Protein AF-A0A537P4K5-F1 (afdb_monomer_lite)

pLDDT: mean 84.88, std 8.01, range [52.66, 94.62]

Foldseek 3Di:
DVLVVVLVVVLVVLQDQPVCCPPPNCDPPNPSPRLNSVLVVCVVVVVPVVSVVSVV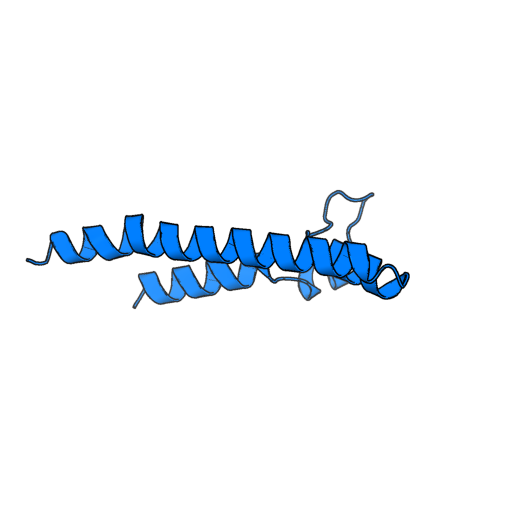VSVVVSVCVNVVSCVPPVVVVVVVVD

Sequence (82 aa):
IAATVVLIRLIEAFKIIDLPNVLTGGGPGLATESMTLHSFIAWRTQDLGSSAAVGYMLLFISTICCVSFFNFVVRPARRFEA

Structure (mmCIF, N/CA/C/O backbone):
data_AF-A0A537P4K5-F1
#
_entry.id   AF-A0A537P4K5-F1
#
loop_
_atom_site.group_PDB
_atom_site.id
_atom_site.type_symbol
_atom_site.label_atom_id
_atom_site.label_alt_id
_atom_site.label_comp_id
_atom_site.label_asym_id
_atom_site.label_entity_id
_atom_site.label_seq_id
_atom_site.pdbx_PDB_ins_code
_atom_site.Cartn_x
_atom_site.Cartn_y
_atom_site.Cartn_z
_atom_site.occupancy
_atom_site.B_iso_or_equiv
_atom_site.auth_seq_id
_atom_site.auth_comp_id
_atom_site.auth_asym_id
_atom_site.auth_atom_id
_atom_site.pdbx_PDB_model_num
ATOM 1 N N . ILE A 1 1 ? -12.016 -8.081 19.346 1.00 71.94 1 ILE A N 1
ATOM 2 C CA . ILE A 1 1 ? -11.513 -9.112 18.398 1.00 71.94 1 ILE A CA 1
ATOM 3 C C . ILE A 1 1 ? -11.742 -8.687 16.943 1.00 71.94 1 ILE A C 1
ATOM 5 O O . ILE A 1 1 ? -10.763 -8.563 16.220 1.00 71.94 1 ILE A O 1
ATOM 9 N N . ALA A 1 2 ? -12.976 -8.367 16.523 1.00 83.62 2 ALA A N 1
ATOM 10 C CA . ALA A 1 2 ? -13.272 -7.943 15.143 1.00 83.62 2 ALA A CA 1
ATOM 11 C C . ALA A 1 2 ? -12.424 -6.746 14.649 1.00 83.62 2 ALA A C 1
ATOM 13 O O . ALA A 1 2 ? -11.830 -6.822 13.580 1.00 83.62 2 ALA A O 1
ATOM 14 N N . ALA A 1 3 ? -12.280 -5.686 15.455 1.00 83.19 3 ALA A N 1
ATOM 15 C CA . ALA A 1 3 ? -11.481 -4.509 15.088 1.00 83.19 3 ALA A CA 1
ATOM 16 C C . ALA A 1 3 ? -9.998 -4.832 14.808 1.00 83.19 3 ALA A C 1
ATOM 18 O O . ALA A 1 3 ? -9.398 -4.269 13.898 1.00 83.19 3 ALA A O 1
ATOM 19 N N . THR A 1 4 ? -9.415 -5.773 15.555 1.00 85.25 4 THR A N 1
ATOM 20 C CA . THR A 1 4 ? -8.025 -6.214 15.369 1.00 85.25 4 THR A CA 1
ATOM 21 C C . THR A 1 4 ? -7.854 -6.980 14.058 1.00 85.25 4 THR A C 1
ATOM 23 O O . THR A 1 4 ? -6.886 -6.753 13.342 1.00 85.25 4 THR A O 1
ATOM 26 N N . VAL A 1 5 ? -8.809 -7.848 13.708 1.00 90.62 5 VAL A N 1
ATOM 27 C CA . VAL A 1 5 ? -8.788 -8.599 12.440 1.00 90.62 5 VAL A CA 1
ATOM 28 C C . VAL A 1 5 ? -8.907 -7.654 11.243 1.00 90.62 5 VAL A C 1
ATOM 30 O O . VAL A 1 5 ? -8.163 -7.798 10.275 1.00 90.62 5 VAL A O 1
ATOM 33 N N . VAL A 1 6 ? -9.796 -6.659 11.328 1.00 87.62 6 VAL A N 1
ATOM 34 C CA . VAL A 1 6 ? -9.953 -5.631 10.286 1.00 87.62 6 VAL A CA 1
ATOM 35 C C . VAL A 1 6 ? -8.658 -4.844 10.098 1.00 87.62 6 VAL A C 1
ATOM 37 O O . VAL A 1 6 ? -8.211 -4.670 8.967 1.00 87.62 6 VAL A O 1
ATOM 40 N N . LEU A 1 7 ? -8.017 -4.430 11.194 1.00 86.12 7 LEU A N 1
ATOM 41 C CA . LEU A 1 7 ? -6.742 -3.721 11.134 1.00 86.12 7 LEU A CA 1
ATOM 42 C C . LEU A 1 7 ? -5.648 -4.559 10.453 1.00 86.12 7 LEU A C 1
ATOM 44 O O . LEU A 1 7 ? -4.926 -4.041 9.606 1.00 86.12 7 LEU A O 1
ATOM 48 N N . ILE A 1 8 ? -5.547 -5.850 10.778 1.00 88.50 8 ILE A N 1
ATOM 49 C CA . ILE A 1 8 ? -4.561 -6.749 10.158 1.00 88.50 8 ILE A CA 1
ATOM 50 C C . ILE A 1 8 ? -4.795 -6.857 8.645 1.00 88.50 8 ILE A C 1
ATOM 52 O O . ILE A 1 8 ? -3.848 -6.695 7.877 1.00 88.50 8 ILE A O 1
ATOM 56 N N . ARG A 1 9 ? -6.043 -7.067 8.202 1.00 88.25 9 ARG A N 1
ATOM 57 C CA . ARG A 1 9 ? -6.371 -7.170 6.766 1.00 88.25 9 ARG A CA 1
ATOM 58 C C . ARG A 1 9 ? -6.146 -5.865 6.010 1.00 88.25 9 ARG A C 1
ATOM 60 O O . ARG A 1 9 ? -5.722 -5.894 4.859 1.00 88.25 9 ARG A O 1
ATOM 67 N N . LEU A 1 10 ? -6.372 -4.731 6.666 1.00 85.44 10 LEU A N 1
ATOM 68 C CA . LEU A 1 10 ? -6.077 -3.420 6.102 1.00 85.44 10 LEU A CA 1
ATOM 69 C C . LEU A 1 10 ? -4.568 -3.233 5.884 1.00 85.44 10 LEU A C 1
ATOM 71 O O . LEU A 1 10 ? -4.168 -2.781 4.817 1.00 85.44 10 LEU A O 1
ATOM 75 N N . ILE A 1 11 ? -3.726 -3.627 6.845 1.00 86.38 11 ILE A N 1
ATOM 76 C CA . ILE A 1 11 ? -2.259 -3.555 6.708 1.00 86.38 11 ILE A CA 1
ATOM 77 C C . ILE A 1 11 ? -1.758 -4.495 5.610 1.00 86.38 11 ILE A C 1
ATOM 79 O O . ILE A 1 11 ? -0.909 -4.111 4.807 1.00 86.38 11 ILE A O 1
ATOM 83 N N . GLU A 1 12 ? -2.278 -5.721 5.577 1.00 87.25 12 GLU A N 1
ATOM 84 C CA . GLU A 1 12 ? -1.906 -6.726 4.583 1.00 87.25 12 GLU A CA 1
ATOM 85 C C . GLU A 1 12 ? -2.183 -6.226 3.164 1.00 87.25 12 GLU A C 1
ATOM 87 O O . GLU A 1 12 ? -1.296 -6.320 2.321 1.00 87.25 12 GLU A O 1
ATOM 92 N N . ALA A 1 13 ? -3.340 -5.590 2.931 1.00 83.25 13 ALA A N 1
ATOM 93 C CA . ALA A 1 13 ? -3.725 -5.034 1.634 1.00 83.25 13 ALA A CA 1
ATOM 94 C C . ALA A 1 13 ? -2.705 -4.032 1.061 1.00 83.25 13 ALA A C 1
ATOM 96 O O . ALA A 1 13 ? -2.444 -4.046 -0.141 1.00 83.25 13 ALA A O 1
ATOM 97 N N . PHE A 1 14 ? -2.071 -3.208 1.904 1.00 79.00 14 PHE A N 1
ATOM 98 C CA . PHE A 1 14 ? -1.031 -2.265 1.464 1.00 79.00 14 PHE A CA 1
ATOM 99 C C . PHE A 1 14 ? 0.276 -2.942 1.039 1.00 79.00 14 PHE A C 1
ATOM 101 O O . PHE A 1 14 ? 1.089 -2.320 0.357 1.00 79.00 14 PHE A O 1
ATOM 108 N N . LYS A 1 15 ? 0.501 -4.192 1.455 1.00 78.94 15 LYS A N 1
ATOM 109 C CA . LYS A 1 15 ? 1.746 -4.933 1.218 1.00 78.94 15 LYS A CA 1
ATOM 110 C C . LYS A 1 15 ? 1.593 -6.068 0.204 1.00 78.94 15 LYS A C 1
ATOM 112 O O . LYS A 1 15 ? 2.550 -6.808 -0.003 1.00 78.94 15 LYS A O 1
ATOM 117 N N . ILE A 1 16 ? 0.429 -6.205 -0.436 1.00 79.44 16 ILE A N 1
ATOM 118 C CA . ILE A 1 16 ? 0.184 -7.264 -1.421 1.00 79.44 16 ILE A CA 1
ATOM 119 C C . ILE A 1 16 ? 1.061 -7.030 -2.656 1.00 79.44 16 ILE A C 1
ATOM 121 O O . ILE A 1 16 ? 0.907 -6.037 -3.368 1.00 79.44 16 ILE A O 1
ATOM 125 N N . ILE A 1 17 ? 1.980 -7.961 -2.899 1.00 70.56 17 ILE A N 1
ATOM 126 C CA . ILE A 1 17 ? 2.855 -7.999 -4.081 1.00 70.56 17 ILE A CA 1
ATOM 127 C C . ILE A 1 17 ? 2.458 -9.170 -4.979 1.00 70.56 17 ILE A C 1
ATOM 129 O O . ILE A 1 17 ? 2.359 -9.021 -6.194 1.00 70.56 17 ILE A O 1
ATOM 133 N N . ASP A 1 18 ? 2.182 -10.325 -4.376 1.00 74.50 18 ASP A N 1
ATOM 134 C CA . ASP A 1 18 ? 2.105 -11.596 -5.096 1.00 74.50 18 ASP A CA 1
ATOM 135 C C . ASP A 1 18 ? 0.862 -11.713 -5.984 1.00 74.50 18 ASP A C 1
ATOM 137 O O . ASP A 1 18 ? 0.949 -12.185 -7.115 1.00 74.50 18 ASP A O 1
ATOM 141 N N . LEU A 1 19 ? -0.293 -11.241 -5.504 1.00 80.31 19 LEU A N 1
ATOM 142 C CA . LEU A 1 19 ? -1.564 -11.369 -6.219 1.00 80.31 19 LEU A CA 1
ATOM 143 C C . LEU A 1 19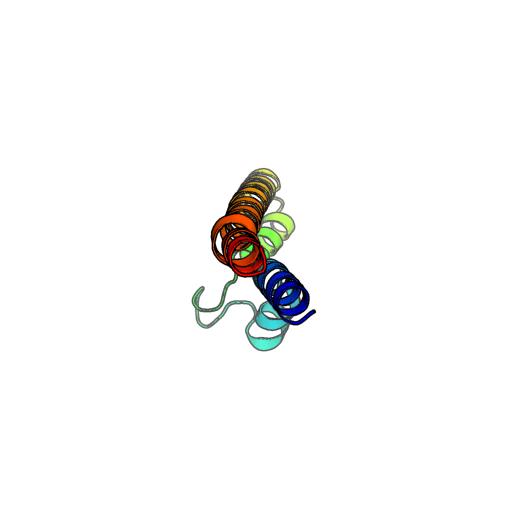 ? -1.577 -10.627 -7.575 1.00 80.31 19 LEU A C 1
ATOM 145 O O . LEU A 1 19 ? -1.854 -11.277 -8.584 1.00 80.31 19 LEU A O 1
ATOM 149 N N . PRO A 1 20 ? -1.260 -9.316 -7.660 1.00 76.75 20 PRO A N 1
ATOM 150 C CA . PRO A 1 20 ? -1.204 -8.625 -8.949 1.00 76.75 20 PRO A CA 1
ATOM 151 C C . PRO A 1 20 ? -0.031 -9.105 -9.815 1.00 76.75 20 PRO A C 1
ATOM 153 O O . PRO A 1 20 ? -0.172 -9.206 -11.032 1.00 76.75 20 PRO A O 1
ATOM 156 N N . ASN A 1 21 ? 1.104 -9.474 -9.210 1.00 81.69 21 ASN A N 1
ATOM 157 C CA . ASN A 1 21 ? 2.256 -9.978 -9.958 1.00 81.69 21 ASN A CA 1
ATOM 158 C C . ASN A 1 21 ? 1.950 -11.290 -10.701 1.00 81.69 21 ASN A C 1
ATOM 160 O O . ASN A 1 21 ? 2.320 -11.438 -11.861 1.00 81.69 21 ASN A O 1
ATOM 164 N N . VAL A 1 22 ? 1.263 -12.236 -10.049 1.00 83.62 22 VAL A N 1
ATOM 165 C CA . VAL A 1 22 ? 0.957 -13.556 -10.630 1.00 83.62 22 VAL A CA 1
ATOM 166 C C . VAL A 1 22 ? -0.207 -13.499 -11.618 1.00 83.62 22 VAL A C 1
ATOM 168 O O . VAL A 1 22 ? -0.180 -14.203 -12.625 1.00 83.62 22 VAL A O 1
ATOM 171 N N . LEU A 1 23 ? -1.235 -12.691 -11.340 1.00 83.38 23 LEU A N 1
ATOM 172 C CA . LEU A 1 23 ? -2.458 -12.682 -12.148 1.00 83.38 23 LEU A CA 1
ATOM 173 C C . LEU A 1 23 ? -2.343 -11.836 -13.418 1.00 83.38 23 LEU A C 1
ATOM 175 O O . LEU A 1 23 ? -2.899 -12.213 -14.448 1.00 83.38 23 LEU A O 1
ATOM 179 N N . THR A 1 24 ? -1.666 -10.688 -13.351 1.00 85.94 24 THR A N 1
ATOM 180 C CA . THR A 1 24 ? -1.629 -9.721 -14.463 1.00 85.94 24 THR A CA 1
ATOM 181 C C . THR A 1 24 ? -0.239 -9.170 -14.750 1.00 85.94 24 THR A C 1
ATOM 183 O O . THR A 1 24 ? -0.054 -8.511 -15.774 1.00 85.94 24 THR A O 1
ATOM 186 N N . GLY A 1 25 ? 0.725 -9.368 -13.845 1.00 80.31 25 GLY A N 1
ATOM 187 C CA . GLY A 1 25 ? 2.036 -8.723 -13.918 1.00 80.31 25 GLY A CA 1
ATOM 188 C C . GLY A 1 25 ? 1.967 -7.189 -13.901 1.00 80.31 25 GLY A C 1
ATOM 189 O O . GLY A 1 25 ? 2.933 -6.550 -14.303 1.00 80.31 25 GLY A O 1
ATOM 190 N N . GLY A 1 26 ? 0.833 -6.599 -13.489 1.00 80.00 26 GLY A N 1
ATOM 191 C CA . GLY A 1 26 ? 0.577 -5.150 -13.531 1.00 80.00 26 GLY A CA 1
ATOM 192 C C . GLY A 1 26 ? -0.226 -4.637 -14.744 1.00 80.00 26 GLY A C 1
ATOM 193 O O . GLY A 1 26 ? -0.539 -3.447 -14.799 1.00 80.00 26 GLY A O 1
ATOM 194 N N . GLY A 1 27 ? -0.620 -5.506 -15.689 1.00 85.81 27 GLY A N 1
ATOM 195 C CA . GLY A 1 27 ? -1.330 -5.131 -16.929 1.00 85.81 27 GLY A CA 1
ATOM 196 C C . GLY A 1 27 ? -2.870 -5.066 -16.855 1.00 85.81 27 GLY A C 1
ATOM 197 O O . GLY A 1 27 ? -3.449 -5.418 -15.826 1.00 85.81 27 GLY A O 1
ATOM 198 N N . PRO A 1 28 ? -3.577 -4.662 -17.938 1.00 83.81 28 PRO A N 1
ATOM 199 C CA . PRO A 1 28 ? -3.077 -4.147 -19.222 1.00 83.81 28 PRO A CA 1
ATOM 200 C C . PRO A 1 28 ? -2.510 -2.721 -19.084 1.00 83.81 28 PRO A C 1
ATOM 202 O O . PRO A 1 28 ? -3.159 -1.838 -18.526 1.00 83.81 28 PRO A O 1
ATOM 205 N N . GLY A 1 29 ? -1.288 -2.486 -19.574 1.00 83.19 29 GLY A N 1
ATOM 206 C CA . GLY A 1 29 ? -0.539 -1.257 -19.268 1.00 83.19 29 GLY A CA 1
ATOM 207 C C . GLY A 1 29 ? -0.003 -1.262 -17.829 1.00 83.19 29 GLY A C 1
ATOM 208 O O . GLY A 1 29 ? 0.564 -2.268 -17.421 1.00 83.19 29 GLY A O 1
ATOM 209 N N . LEU A 1 30 ? -0.199 -0.161 -17.084 1.00 79.75 30 LEU A N 1
ATOM 210 C CA . LEU A 1 30 ? 0.112 -0.030 -15.641 1.00 79.75 30 LEU A CA 1
ATOM 211 C C . LEU A 1 30 ? -1.156 -0.049 -14.758 1.00 79.75 30 LEU A C 1
ATOM 213 O O . LEU A 1 30 ? -1.148 0.392 -13.612 1.00 79.75 30 LEU A O 1
ATOM 217 N N . ALA A 1 31 ? -2.295 -0.488 -15.305 1.00 84.38 31 ALA A N 1
ATOM 218 C CA . ALA A 1 31 ? -3.603 -0.305 -14.672 1.00 84.38 31 ALA A CA 1
ATOM 219 C C . ALA A 1 31 ? -3.818 -1.160 -13.411 1.00 84.38 31 ALA A C 1
ATOM 221 O O . ALA A 1 31 ? -4.624 -0.792 -12.559 1.00 84.38 31 ALA A O 1
ATOM 222 N N . THR A 1 32 ? -3.126 -2.296 -13.288 1.00 85.06 32 THR A N 1
ATOM 223 C CA . THR A 1 32 ? -3.219 -3.178 -12.109 1.00 85.06 32 THR A CA 1
ATOM 224 C C . THR A 1 32 ? -1.915 -3.225 -11.315 1.00 85.06 32 THR A C 1
ATOM 226 O O . THR A 1 32 ? -1.743 -4.073 -10.438 1.00 85.06 32 THR A O 1
ATOM 229 N N . GLU A 1 33 ? -0.991 -2.309 -11.604 1.00 85.00 33 GLU A N 1
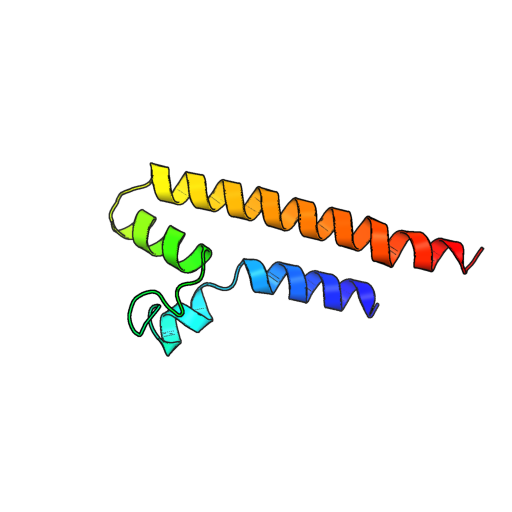ATOM 230 C CA . GLU A 1 33 ? 0.271 -2.208 -10.890 1.00 85.00 33 GLU A CA 1
ATOM 231 C C . GLU A 1 33 ? 0.037 -1.641 -9.484 1.00 85.00 33 GLU A C 1
ATOM 233 O O . GLU A 1 33 ? -0.351 -0.487 -9.303 1.00 85.00 33 GLU A O 1
ATOM 238 N N . SER A 1 34 ? 0.262 -2.466 -8.458 1.00 86.88 34 SER A N 1
ATOM 239 C CA . SER A 1 34 ? 0.286 -1.978 -7.083 1.00 86.88 34 SER A CA 1
ATOM 240 C C . SER A 1 34 ? 1.576 -1.196 -6.825 1.00 86.88 34 SER A C 1
ATOM 242 O O . SER A 1 34 ? 2.623 -1.453 -7.411 1.00 86.88 34 SER A O 1
ATOM 244 N N . MET A 1 35 ? 1.535 -0.257 -5.883 1.00 84.69 35 MET A N 1
ATOM 245 C CA . MET A 1 35 ? 2.703 0.554 -5.513 1.00 84.69 35 MET A CA 1
ATOM 246 C C . MET A 1 35 ? 3.886 -0.303 -5.016 1.00 84.69 35 MET A C 1
ATOM 248 O O . MET A 1 35 ? 5.052 0.028 -5.217 1.00 84.69 35 MET A O 1
ATOM 252 N N . THR A 1 36 ? 3.588 -1.449 -4.406 1.00 87.38 36 THR A N 1
ATOM 253 C CA . THR A 1 36 ? 4.571 -2.460 -4.010 1.00 87.38 36 THR A CA 1
ATOM 254 C C . THR A 1 36 ? 5.123 -3.247 -5.203 1.00 87.38 36 THR A C 1
ATOM 256 O O . THR A 1 36 ? 6.321 -3.529 -5.227 1.00 87.38 36 THR A O 1
ATOM 259 N N . LEU A 1 37 ? 4.294 -3.557 -6.211 1.00 88.31 37 LEU A N 1
ATOM 260 C CA . LEU A 1 37 ? 4.740 -4.165 -7.470 1.00 88.31 37 LEU A CA 1
ATOM 261 C C . LEU A 1 37 ? 5.677 -3.221 -8.235 1.00 88.31 37 LEU A C 1
ATOM 263 O O . LEU A 1 37 ? 6.726 -3.649 -8.711 1.00 88.31 37 LEU A O 1
ATOM 267 N N . HIS A 1 38 ? 5.361 -1.928 -8.247 1.00 88.50 38 HIS A N 1
ATOM 268 C CA . HIS A 1 38 ? 6.213 -0.900 -8.836 1.00 88.50 38 HIS A CA 1
ATOM 269 C C . HIS A 1 38 ? 7.600 -0.838 -8.183 1.00 88.50 38 HIS A C 1
ATOM 271 O O . HIS A 1 38 ? 8.630 -0.871 -8.859 1.00 88.50 38 HIS A O 1
ATOM 277 N N . SER A 1 39 ? 7.643 -0.839 -6.846 1.00 90.06 39 SER A N 1
ATOM 278 C CA . SER A 1 39 ? 8.901 -0.881 -6.086 1.00 90.06 39 SER A CA 1
ATOM 279 C C . SER A 1 39 ? 9.725 -2.143 -6.387 1.00 90.06 39 SER A C 1
ATOM 281 O O . SER A 1 39 ? 10.956 -2.072 -6.460 1.00 90.06 39 SER A O 1
ATOM 283 N N . PHE A 1 40 ? 9.064 -3.284 -6.610 1.00 88.25 40 PHE A N 1
ATOM 284 C CA . PHE A 1 40 ? 9.717 -4.543 -6.974 1.00 88.25 40 PHE A CA 1
ATOM 285 C C . PHE A 1 40 ? 10.332 -4.500 -8.380 1.00 88.25 40 PHE A C 1
ATOM 287 O O . PHE A 1 40 ? 11.461 -4.958 -8.572 1.00 88.25 40 PHE A O 1
ATOM 294 N N . ILE A 1 41 ? 9.631 -3.917 -9.356 1.00 88.56 41 ILE A N 1
ATOM 295 C CA . ILE A 1 41 ? 10.144 -3.749 -10.723 1.00 88.56 41 ILE A CA 1
ATOM 296 C C . ILE A 1 41 ? 11.355 -2.807 -10.726 1.00 88.56 41 ILE A C 1
ATOM 298 O O . ILE A 1 41 ? 12.390 -3.168 -11.286 1.00 88.56 41 ILE A O 1
ATOM 302 N N . ALA A 1 42 ? 11.273 -1.667 -10.034 1.00 90.38 42 ALA A N 1
ATOM 303 C CA . ALA A 1 42 ? 12.378 -0.712 -9.907 1.00 90.38 42 ALA A CA 1
ATOM 304 C C . ALA A 1 42 ? 13.636 -1.342 -9.279 1.00 90.38 42 ALA A C 1
ATOM 306 O O . ALA A 1 42 ? 14.759 -1.163 -9.758 1.00 90.38 42 ALA A O 1
ATOM 307 N N . TRP A 1 43 ? 13.448 -2.164 -8.243 1.00 91.56 43 TRP A N 1
ATOM 308 C CA . TRP A 1 43 ? 14.537 -2.932 -7.641 1.00 91.56 43 TRP A CA 1
ATOM 309 C C . TRP A 1 43 ? 15.163 -3.915 -8.643 1.00 91.56 43 TRP A C 1
ATOM 311 O O . TRP A 1 43 ? 16.390 -4.007 -8.756 1.00 91.56 43 TRP A O 1
ATOM 321 N N . ARG A 1 44 ? 14.332 -4.612 -9.430 1.00 89.06 44 ARG A N 1
ATOM 322 C CA . ARG A 1 44 ? 14.799 -5.531 -10.478 1.00 89.06 44 ARG A CA 1
ATOM 323 C C . ARG A 1 44 ? 15.567 -4.830 -11.599 1.00 89.06 44 ARG A C 1
ATOM 325 O O . ARG A 1 44 ? 16.488 -5.437 -12.141 1.00 89.06 44 ARG A O 1
ATOM 332 N N . THR A 1 45 ? 15.238 -3.583 -11.928 1.00 92.00 45 THR A N 1
ATOM 333 C CA . THR A 1 45 ? 15.967 -2.773 -12.922 1.00 92.00 45 THR A CA 1
ATOM 334 C C . THR A 1 45 ? 17.208 -2.081 -12.352 1.00 92.00 45 THR A C 1
ATOM 336 O O . THR A 1 45 ? 17.796 -1.247 -13.033 1.00 92.00 45 THR A O 1
ATOM 339 N N . GLN A 1 46 ? 17.633 -2.439 -11.132 1.00 91.38 46 GLN A N 1
ATOM 340 C CA . GLN A 1 46 ? 18.783 -1.858 -10.419 1.00 91.38 46 GLN A CA 1
ATOM 341 C C . GLN A 1 46 ? 18.620 -0.375 -10.054 1.00 91.38 46 GLN A C 1
ATOM 343 O O . GLN A 1 46 ? 19.587 0.280 -9.666 1.00 91.38 46 GLN A O 1
ATOM 348 N N . ASP A 1 47 ? 17.393 0.143 -10.082 1.00 92.69 47 ASP A N 1
ATOM 349 C CA . ASP A 1 47 ? 17.077 1.471 -9.566 1.00 92.69 47 ASP A CA 1
ATOM 350 C C . ASP A 1 47 ? 16.696 1.360 -8.079 1.00 92.69 47 ASP A C 1
ATOM 352 O O . ASP A 1 47 ? 15.535 1.400 -7.662 1.00 92.69 47 ASP A O 1
ATOM 356 N N . LEU A 1 48 ? 17.725 1.150 -7.253 1.00 92.19 48 LEU A N 1
ATOM 357 C CA . LEU A 1 48 ? 17.567 0.954 -5.810 1.00 92.19 48 LEU A CA 1
ATOM 358 C C . LEU A 1 48 ? 17.068 2.224 -5.106 1.00 92.19 48 LEU A C 1
ATOM 360 O O . LEU A 1 48 ? 16.383 2.131 -4.089 1.00 92.19 48 LEU A O 1
ATOM 364 N N . GLY A 1 49 ? 17.401 3.401 -5.646 1.00 93.69 49 GLY A N 1
ATOM 365 C CA . GLY A 1 49 ? 16.998 4.692 -5.090 1.00 93.69 49 GLY A CA 1
ATOM 366 C C . GLY A 1 49 ? 15.492 4.912 -5.196 1.00 93.69 49 GLY A C 1
ATOM 367 O O . GLY A 1 49 ? 14.842 5.198 -4.187 1.00 93.69 49 GLY A O 1
ATOM 368 N N . SER A 1 50 ? 14.922 4.720 -6.388 1.00 92.44 50 SER A N 1
ATOM 369 C CA . SER A 1 50 ? 13.472 4.834 -6.591 1.00 92.44 50 SER A CA 1
ATOM 370 C C . SER A 1 50 ? 12.703 3.752 -5.829 1.00 92.44 50 SER A C 1
ATOM 372 O O . SER A 1 50 ? 11.720 4.063 -5.153 1.00 92.44 50 SER A O 1
ATOM 374 N N . SER A 1 51 ? 13.191 2.506 -5.832 1.00 92.88 51 SER A N 1
ATOM 375 C CA . SER A 1 51 ? 12.581 1.413 -5.067 1.00 92.88 51 SER A CA 1
ATOM 376 C C . SER A 1 51 ? 12.534 1.718 -3.564 1.00 92.88 51 SER A C 1
ATOM 378 O O . SER A 1 51 ? 11.478 1.568 -2.938 1.00 92.88 51 SER A O 1
ATOM 380 N N . ALA A 1 52 ? 13.634 2.234 -2.998 1.00 92.69 52 ALA A N 1
ATOM 381 C CA . ALA A 1 52 ? 13.698 2.653 -1.600 1.00 92.69 52 ALA A CA 1
ATOM 382 C C . ALA A 1 52 ? 12.752 3.825 -1.300 1.00 92.69 52 ALA A C 1
ATOM 384 O O . ALA A 1 52 ? 12.055 3.796 -0.284 1.00 92.69 52 ALA A O 1
ATOM 385 N N . ALA A 1 53 ? 12.681 4.833 -2.177 1.00 94.62 53 ALA A N 1
ATOM 386 C CA . ALA A 1 53 ? 11.778 5.972 -2.007 1.00 94.62 53 ALA A CA 1
ATOM 387 C C . ALA A 1 53 ? 10.307 5.528 -1.928 1.00 94.62 53 ALA A C 1
ATOM 389 O O . ALA A 1 53 ? 9.585 5.929 -1.011 1.00 94.62 53 ALA A O 1
ATOM 390 N N . VAL A 1 54 ? 9.885 4.635 -2.829 1.00 92.62 54 VAL A N 1
ATOM 391 C CA . VAL A 1 54 ? 8.531 4.058 -2.820 1.00 92.62 54 VAL A CA 1
ATOM 392 C C . VAL A 1 54 ? 8.295 3.224 -1.555 1.00 92.62 54 VAL A C 1
ATOM 394 O O . VAL A 1 54 ? 7.231 3.317 -0.941 1.00 92.62 54 VAL A O 1
ATOM 397 N N . GLY A 1 55 ? 9.302 2.470 -1.100 1.00 91.75 55 GLY A N 1
ATOM 398 C CA . GLY A 1 55 ? 9.243 1.723 0.160 1.00 91.75 55 GLY A CA 1
ATOM 399 C C . GLY A 1 55 ? 8.998 2.618 1.381 1.00 91.75 55 GLY A C 1
ATOM 400 O O . GLY A 1 55 ? 8.145 2.308 2.217 1.00 91.75 55 GLY A O 1
ATOM 401 N N . TYR A 1 56 ? 9.682 3.762 1.467 1.00 93.62 56 TYR A N 1
ATOM 402 C CA . TYR A 1 56 ? 9.459 4.736 2.541 1.00 93.62 56 TYR A CA 1
ATOM 403 C C . TYR A 1 56 ? 8.089 5.418 2.449 1.00 93.62 56 TYR A C 1
ATOM 405 O O . TYR A 1 56 ? 7.445 5.616 3.483 1.00 93.62 56 TYR A O 1
ATOM 413 N N . MET A 1 57 ? 7.603 5.726 1.242 1.00 92.56 57 MET A N 1
ATOM 414 C CA . MET A 1 57 ? 6.243 6.252 1.058 1.00 92.56 57 MET A CA 1
ATOM 415 C C . MET A 1 57 ? 5.187 5.265 1.566 1.00 92.56 57 MET A C 1
ATOM 417 O O . MET A 1 57 ? 4.289 5.654 2.315 1.00 92.56 57 MET A O 1
ATOM 421 N N . LEU A 1 58 ? 5.328 3.980 1.234 1.00 91.12 58 LEU A N 1
ATOM 422 C CA . LEU A 1 58 ? 4.434 2.922 1.711 1.00 91.12 58 LEU A CA 1
ATOM 423 C C . LEU A 1 58 ? 4.453 2.784 3.238 1.00 91.12 58 LEU A C 1
ATOM 425 O O . LEU A 1 58 ? 3.393 2.645 3.853 1.00 91.12 58 LEU A O 1
ATOM 429 N N . LEU A 1 59 ? 5.634 2.867 3.862 1.00 91.00 59 LEU A N 1
ATOM 430 C CA . LEU A 1 59 ? 5.771 2.855 5.323 1.00 91.00 59 LEU A CA 1
ATOM 431 C C . LEU A 1 59 ? 5.010 4.026 5.952 1.00 91.00 59 LEU A C 1
ATOM 433 O O . LEU A 1 59 ? 4.230 3.829 6.890 1.00 91.00 59 LEU A O 1
ATOM 437 N N . PHE A 1 60 ? 5.210 5.234 5.424 1.00 93.12 60 PHE A N 1
ATOM 438 C CA . PHE A 1 60 ? 4.570 6.443 5.933 1.00 93.12 60 PHE A CA 1
ATOM 439 C C . PHE A 1 60 ? 3.041 6.365 5.827 1.00 93.12 60 PHE A C 1
ATOM 441 O O . PHE A 1 60 ? 2.344 6.561 6.825 1.00 93.12 60 PHE A O 1
ATOM 448 N N . ILE A 1 61 ? 2.519 5.987 4.656 1.00 91.19 61 ILE A N 1
ATOM 449 C CA . ILE A 1 61 ? 1.075 5.845 4.414 1.00 91.19 61 ILE A CA 1
ATOM 450 C C . ILE A 1 61 ? 0.473 4.773 5.331 1.00 91.19 61 ILE A C 1
ATOM 452 O O . ILE A 1 61 ? -0.526 5.029 6.003 1.00 91.19 61 ILE A O 1
ATOM 456 N N . SER A 1 62 ? 1.103 3.598 5.422 1.00 90.00 62 SER A N 1
ATOM 457 C CA . SER A 1 62 ? 0.626 2.505 6.277 1.00 90.00 62 SER A CA 1
ATOM 458 C C . SER A 1 62 ? 0.582 2.915 7.752 1.00 90.00 62 SER A C 1
ATOM 460 O O . SER A 1 62 ? -0.404 2.654 8.445 1.00 90.00 62 SER A O 1
ATOM 462 N N . THR A 1 63 ? 1.605 3.631 8.223 1.00 91.00 63 THR A N 1
ATOM 463 C CA . THR A 1 63 ? 1.662 4.134 9.603 1.00 91.00 63 THR A CA 1
ATOM 464 C C . THR A 1 63 ? 0.540 5.132 9.874 1.00 91.00 63 THR A C 1
ATOM 466 O O . THR A 1 63 ? -0.152 5.010 10.888 1.00 91.00 63 THR A O 1
ATOM 469 N N . ILE A 1 64 ? 0.301 6.078 8.959 1.00 92.81 64 ILE A N 1
ATOM 470 C CA . ILE A 1 64 ? -0.799 7.043 9.082 1.00 92.81 64 ILE A CA 1
ATOM 471 C C . ILE A 1 64 ? -2.148 6.327 9.114 1.00 92.81 64 ILE A C 1
ATOM 473 O O . ILE A 1 64 ? -2.969 6.633 9.981 1.00 92.81 64 ILE A O 1
ATOM 477 N N . CYS A 1 65 ? -2.379 5.357 8.227 1.00 89.31 65 CYS A N 1
ATOM 478 C CA . CYS A 1 65 ? -3.613 4.575 8.211 1.00 89.31 65 CYS A CA 1
ATOM 479 C C . CYS A 1 65 ? -3.831 3.821 9.530 1.00 89.31 65 CYS A C 1
ATOM 481 O O . CYS A 1 65 ? -4.925 3.891 10.090 1.00 89.31 65 CYS A O 1
ATOM 483 N N . CYS A 1 66 ? -2.798 3.169 10.070 1.00 88.44 66 CYS A N 1
ATOM 484 C CA . CYS A 1 66 ? -2.867 2.481 11.361 1.00 88.44 66 CYS A CA 1
ATOM 485 C C . CYS A 1 66 ? -3.203 3.438 12.509 1.00 88.44 66 CYS A C 1
ATOM 487 O O . CYS A 1 66 ? -4.132 3.183 13.276 1.00 88.44 66 CYS A O 1
ATOM 489 N N . VAL A 1 67 ? -2.478 4.555 12.621 1.00 91.25 67 VAL A N 1
ATOM 490 C CA . VAL A 1 67 ? -2.702 5.547 13.685 1.0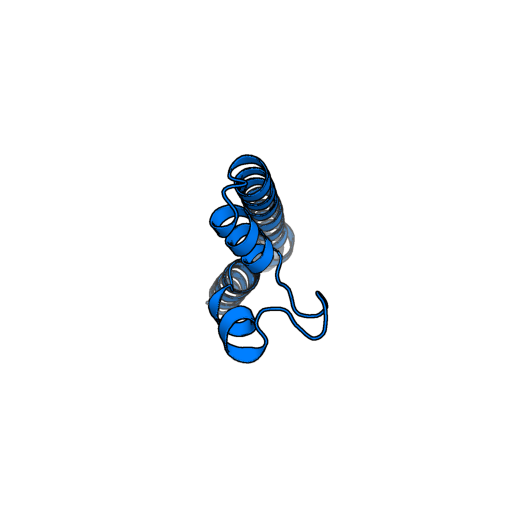0 91.25 67 VAL A CA 1
ATOM 491 C C . VAL A 1 67 ? -4.099 6.158 13.572 1.00 91.25 67 VAL A C 1
ATOM 493 O O . VAL A 1 67 ? -4.791 6.294 14.582 1.00 91.25 67 VAL A O 1
ATOM 496 N N . SER A 1 68 ? -4.542 6.461 12.351 1.00 89.69 68 SER A N 1
ATOM 497 C CA . SER A 1 68 ? -5.875 7.006 12.080 1.00 89.69 68 SER A CA 1
ATOM 498 C C . SER A 1 68 ? -6.965 6.004 12.450 1.00 89.69 68 SER A C 1
ATOM 500 O O . SER A 1 68 ? -7.899 6.360 13.161 1.00 89.69 68 SER A O 1
ATOM 502 N N . PHE A 1 69 ? -6.823 4.733 12.067 1.00 88.12 69 PHE A N 1
ATOM 503 C CA . PHE A 1 69 ? -7.763 3.678 12.445 1.00 88.12 69 PHE A CA 1
ATOM 504 C C . PHE A 1 69 ? -7.852 3.514 13.968 1.00 88.12 69 PHE A C 1
ATOM 506 O O . PHE A 1 69 ? -8.946 3.470 14.531 1.00 88.12 69 PHE A O 1
ATOM 513 N N . PHE A 1 70 ? -6.715 3.495 14.669 1.00 86.12 70 PHE A N 1
ATOM 514 C CA . PHE A 1 70 ? -6.709 3.449 16.133 1.00 86.12 70 PHE A CA 1
ATOM 515 C C . PHE A 1 70 ? -7.388 4.673 16.757 1.00 86.12 70 PHE A C 1
ATOM 517 O O . PHE A 1 70 ? -8.131 4.534 17.731 1.00 86.12 70 PHE A O 1
ATOM 524 N N . ASN A 1 71 ? -7.155 5.866 16.211 1.00 87.56 71 ASN A N 1
ATOM 525 C CA . ASN A 1 71 ? -7.744 7.094 16.731 1.00 87.56 71 ASN A CA 1
ATOM 526 C C . ASN A 1 71 ? -9.263 7.147 16.500 1.00 87.56 71 ASN A C 1
ATOM 528 O O . ASN A 1 71 ? -10.004 7.398 17.443 1.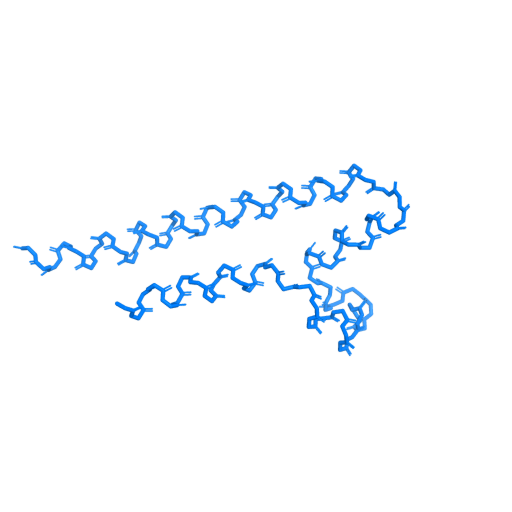00 87.56 71 ASN A O 1
ATOM 532 N N . PHE A 1 72 ? -9.727 6.845 15.287 1.00 85.50 72 PHE A N 1
ATOM 533 C CA . PHE A 1 72 ? -11.134 6.985 14.901 1.00 85.50 72 PHE A CA 1
ATOM 534 C C . PHE A 1 72 ? -12.017 5.789 15.251 1.00 85.50 72 PHE A C 1
ATOM 536 O O . PHE A 1 72 ? -13.216 5.971 15.419 1.00 85.50 72 PHE A O 1
ATOM 543 N N . VAL A 1 73 ? -11.471 4.576 15.350 1.00 83.69 73 VAL A N 1
ATOM 544 C CA . VAL A 1 73 ? -12.276 3.366 15.598 1.00 83.69 73 VAL A CA 1
ATOM 545 C C . VAL A 1 73 ? -12.084 2.871 17.027 1.00 83.69 73 VAL A C 1
ATOM 547 O O . VAL A 1 73 ? -13.056 2.613 17.731 1.00 83.69 73 VAL A O 1
ATOM 550 N N . VAL A 1 74 ? -10.837 2.774 17.495 1.00 81.31 74 VAL A N 1
ATOM 551 C CA . VAL A 1 74 ? -10.541 2.141 18.792 1.00 81.31 74 VAL A CA 1
ATOM 552 C C . VAL A 1 74 ? -10.761 3.094 19.969 1.00 81.31 74 VAL A C 1
ATOM 554 O O . VAL A 1 74 ? -11.318 2.680 20.986 1.00 81.31 74 VAL A O 1
ATOM 557 N N . ARG A 1 75 ? -10.361 4.371 19.866 1.00 80.12 75 ARG A N 1
ATOM 558 C CA . ARG A 1 75 ? -10.578 5.341 20.960 1.00 80.12 75 ARG A CA 1
ATOM 559 C C . ARG A 1 75 ? -12.058 5.608 21.267 1.00 80.12 75 ARG A C 1
ATOM 561 O O . ARG A 1 75 ? -12.395 5.554 22.449 1.00 80.12 75 ARG A O 1
ATOM 568 N N . PRO A 1 76 ? -12.941 5.887 20.288 1.00 76.62 76 PRO A N 1
ATOM 569 C CA . PRO A 1 76 ? -14.346 6.134 20.595 1.00 76.62 76 PRO A CA 1
ATOM 570 C C . PRO A 1 76 ? -15.065 4.876 21.077 1.00 76.62 76 PRO A C 1
ATOM 572 O O . PRO A 1 76 ? -15.833 4.983 22.024 1.00 76.62 76 PRO A O 1
ATOM 575 N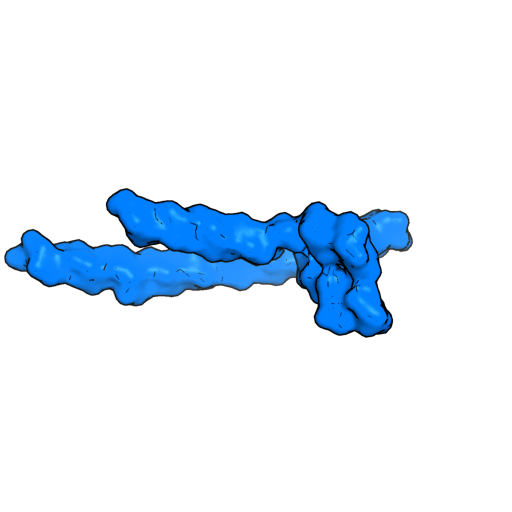 N . ALA A 1 77 ? -14.764 3.688 20.535 1.00 72.81 77 ALA A N 1
ATOM 576 C CA . ALA A 1 77 ? -15.350 2.436 21.027 1.00 72.81 77 ALA A CA 1
ATOM 577 C C . ALA A 1 77 ? -15.115 2.242 22.537 1.00 72.81 77 ALA A C 1
ATOM 579 O O . ALA A 1 77 ? -16.042 1.920 23.269 1.00 72.81 77 ALA A O 1
ATOM 580 N N . ARG A 1 78 ? -13.908 2.565 23.021 1.00 68.06 78 ARG A N 1
ATOM 581 C CA . ARG A 1 78 ? -13.572 2.519 24.453 1.00 68.06 78 ARG A CA 1
ATOM 582 C C . ARG A 1 78 ? -14.220 3.616 25.302 1.00 68.06 78 ARG A C 1
ATOM 584 O O . ARG A 1 78 ? -14.272 3.474 26.517 1.00 68.06 78 ARG A O 1
ATOM 591 N N . ARG A 1 79 ? -14.646 4.731 24.698 1.00 70.81 79 ARG A N 1
ATOM 592 C CA . ARG A 1 79 ? -15.307 5.847 25.399 1.00 70.81 79 ARG A CA 1
ATOM 593 C C . ARG A 1 79 ? -16.767 5.526 25.724 1.00 70.81 79 ARG A C 1
ATOM 595 O O . ARG A 1 79 ? -17.279 6.098 26.670 1.00 70.81 79 ARG A O 1
ATOM 602 N N . PHE A 1 80 ? -17.409 4.647 24.954 1.00 60.94 80 PHE A N 1
ATOM 603 C CA . PHE A 1 80 ? -18.792 4.214 25.189 1.00 60.94 80 PHE A CA 1
ATOM 604 C C . PHE A 1 80 ? -18.923 3.116 26.258 1.00 60.94 80 PHE A C 1
ATOM 606 O O . PHE A 1 80 ? -20.019 2.891 26.754 1.00 60.94 80 PHE A O 1
ATOM 613 N N . GLU A 1 81 ? -17.829 2.434 26.608 1.00 59.03 81 GLU A N 1
ATOM 614 C CA . GLU A 1 81 ? -17.794 1.391 27.649 1.00 59.03 81 GLU A CA 1
ATOM 615 C C . GLU A 1 81 ? -17.480 1.938 29.060 1.00 59.03 81 GLU A C 1
ATOM 617 O O . GLU A 1 81 ? -17.379 1.152 30.002 1.00 59.03 81 GLU A O 1
ATOM 622 N N . ALA A 1 82 ? -17.308 3.258 29.214 1.00 52.66 82 ALA A N 1
ATOM 623 C CA . ALA A 1 82 ? -17.049 3.955 30.481 1.00 52.66 82 ALA A CA 1
ATOM 624 C C . ALA A 1 82 ? -18.193 4.919 30.815 1.00 52.66 82 ALA A C 1
ATOM 626 O O . ALA A 1 82 ? -18.522 5.029 32.016 1.00 52.66 82 ALA A O 1
#

Secondary structure (DSSP, 8-state):
-HHHHHHHHHHHHHT--HHHHHHTTT-STTTT--HHHHHHHHHHTT-HHHHHHHHHHHHHHHHHHHHHHIIIIIHHHHHTT-

Radius of gyration: 16.4 Å; chains: 1; bounding box: 38×21×50 Å